Protein AF-A0A5K0Y838-F1 (afdb_monomer_lite)

Radius of gyration: 17.77 Å; chains: 1; bounding box: 39×16×48 Å

Sequence (78 aa):
MFDVTLKYKDAFSRFQKFDHHYNFAPSKDEWKKTTIIHNYLKIFYDVTNVFYALKNPTSNIFIMEFCEIKIKIDRMCS

Foldseek 3Di:
DLVVVLVCLVVLVVVVVVDVPRPPRDDPVVSVVSVLVVQLVVLVVVLVVVVVVDPDDDPVSVVVSVVSSVVSVVVSVD

Structure (mmCIF, N/CA/C/O backbone):
data_AF-A0A5K0Y838-F1
#
_entry.id   AF-A0A5K0Y838-F1
#
loop_
_atom_site.group_PDB
_atom_site.id
_atom_site.type_symbol
_atom_site.label_atom_id
_atom_site.label_alt_id
_atom_site.label_comp_id
_atom_site.label_asym_id
_atom_site.label_entity_id
_atom_site.label_seq_id
_atom_site.pdbx_PDB_ins_code
_atom_site.Cartn_x
_atom_site.Cartn_y
_atom_site.Cartn_z
_atom_site.occupancy
_atom_site.B_iso_or_equiv
_atom_site.auth_seq_id
_atom_site.auth_comp_id
_atom_site.auth_asym_id
_atom_site.auth_atom_id
_atom_site.pdbx_PDB_model_num
ATOM 1 N N . MET A 1 1 ? -7.567 -0.924 -7.462 1.00 80.19 1 MET A N 1
ATOM 2 C CA . MET A 1 1 ? -6.749 -0.311 -8.536 1.00 80.19 1 MET A CA 1
ATOM 3 C C . MET A 1 1 ? -5.264 -0.347 -8.180 1.00 80.19 1 MET A C 1
ATOM 5 O O . MET A 1 1 ? -4.538 -1.067 -8.847 1.00 80.19 1 MET A O 1
ATOM 9 N N . PHE A 1 2 ? -4.826 0.309 -7.097 1.00 89.38 2 PHE A N 1
ATOM 10 C CA . PHE A 1 2 ? -3.410 0.347 -6.691 1.00 89.38 2 PHE A CA 1
ATOM 11 C C . PHE A 1 2 ? -2.769 -1.020 -6.402 1.00 89.38 2 PHE A C 1
ATOM 13 O O . PHE A 1 2 ? -1.653 -1.247 -6.857 1.00 89.38 2 PHE A O 1
ATOM 20 N N . ASP A 1 3 ? -3.475 -1.952 -5.749 1.00 91.06 3 ASP A N 1
ATOM 21 C CA . ASP A 1 3 ? -2.994 -3.333 -5.558 1.00 91.06 3 ASP A CA 1
ATOM 22 C C . ASP A 1 3 ? -2.582 -4.002 -6.874 1.00 91.06 3 ASP A C 1
ATOM 24 O O . ASP A 1 3 ? -1.553 -4.667 -6.964 1.00 91.06 3 ASP A O 1
ATOM 28 N N . VAL A 1 4 ? -3.402 -3.830 -7.913 1.00 91.56 4 VAL A N 1
ATOM 29 C CA . VAL A 1 4 ? -3.154 -4.402 -9.238 1.00 91.56 4 VAL A CA 1
ATOM 30 C C . VAL A 1 4 ? -1.970 -3.688 -9.882 1.00 91.56 4 VAL A C 1
ATOM 32 O O . VAL A 1 4 ? -1.031 -4.342 -10.323 1.00 91.56 4 VAL A O 1
ATOM 35 N N . THR A 1 5 ? -1.958 -2.354 -9.867 1.00 91.50 5 THR A N 1
ATOM 36 C CA . THR A 1 5 ? -0.858 -1.553 -10.420 1.00 91.50 5 THR A CA 1
ATOM 37 C C . THR A 1 5 ? 0.494 -1.921 -9.801 1.00 91.50 5 THR A C 1
ATOM 39 O O . THR A 1 5 ? 1.464 -2.117 -10.528 1.00 91.50 5 THR A O 1
ATOM 42 N N . LEU A 1 6 ? 0.560 -2.081 -8.474 1.00 93.88 6 LEU A N 1
ATOM 43 C CA . LEU A 1 6 ? 1.786 -2.459 -7.767 1.00 93.88 6 LEU A CA 1
ATOM 44 C C . LEU A 1 6 ? 2.246 -3.882 -8.113 1.00 93.88 6 LEU A C 1
ATOM 46 O O . LEU A 1 6 ? 3.444 -4.092 -8.297 1.00 93.88 6 LEU A O 1
ATOM 50 N N . LYS A 1 7 ? 1.319 -4.838 -8.275 1.00 94.56 7 LYS A N 1
ATOM 51 C CA . LYS A 1 7 ? 1.637 -6.212 -8.715 1.00 94.56 7 LYS A CA 1
ATOM 52 C C . LYS A 1 7 ? 2.267 -6.256 -10.108 1.00 94.56 7 LYS A C 1
ATOM 54 O O . LYS A 1 7 ? 3.117 -7.102 -10.362 1.00 94.56 7 LYS A O 1
ATOM 59 N N . TYR A 1 8 ? 1.876 -5.347 -11.000 1.00 94.12 8 TYR A N 1
ATOM 60 C CA . TYR A 1 8 ? 2.380 -5.300 -12.375 1.00 94.12 8 TYR A CA 1
ATOM 61 C C . TYR A 1 8 ? 3.600 -4.395 -12.573 1.00 94.12 8 TYR A C 1
ATOM 63 O O . TYR A 1 8 ? 4.053 -4.250 -13.705 1.00 94.12 8 TYR A O 1
ATOM 71 N N . LYS A 1 9 ? 4.182 -3.818 -11.514 1.00 93.94 9 LYS A N 1
ATOM 72 C CA . LYS A 1 9 ? 5.341 -2.909 -11.600 1.00 93.94 9 LYS A CA 1
ATOM 73 C C . LYS A 1 9 ? 6.482 -3.427 -12.490 1.00 93.94 9 LYS A C 1
ATOM 75 O O . LYS A 1 9 ? 7.044 -2.676 -13.294 1.00 93.94 9 LYS A O 1
ATOM 80 N N . ASP A 1 10 ? 6.795 -4.715 -12.391 1.00 93.19 10 ASP A N 1
ATOM 81 C CA . ASP A 1 10 ? 7.844 -5.337 -13.204 1.00 93.19 10 ASP A CA 1
ATOM 82 C C . ASP A 1 10 ? 7.445 -5.465 -14.675 1.00 93.19 10 ASP A C 1
ATOM 84 O O . ASP A 1 10 ? 8.303 -5.358 -15.549 1.00 93.19 10 ASP A O 1
ATOM 88 N N . ALA A 1 11 ? 6.155 -5.646 -14.969 1.00 94.12 11 ALA A N 1
ATOM 89 C CA . ALA A 1 11 ? 5.654 -5.654 -16.337 1.00 94.12 11 ALA A CA 1
ATOM 90 C C . ALA A 1 11 ? 5.856 -4.279 -16.988 1.00 94.12 11 ALA A C 1
ATOM 92 O O . ALA A 1 11 ? 6.469 -4.224 -18.049 1.00 94.12 11 ALA A O 1
ATOM 93 N N . PHE A 1 12 ? 5.473 -3.178 -16.324 1.00 93.75 12 PHE A N 1
ATOM 94 C CA . PHE A 1 12 ? 5.745 -1.808 -16.804 1.00 93.75 12 PHE A CA 1
ATOM 95 C C . PHE A 1 12 ? 7.237 -1.604 -17.115 1.00 93.75 12 PHE A C 1
ATOM 97 O O . PHE A 1 12 ? 7.602 -1.112 -18.182 1.00 93.75 12 PHE A O 1
ATOM 104 N N . SER A 1 13 ? 8.103 -2.057 -16.204 1.00 90.88 13 SER A N 1
ATOM 105 C CA . SER A 1 13 ? 9.560 -1.940 -16.349 1.00 90.88 13 SER A CA 1
ATOM 106 C C . SER A 1 13 ? 10.116 -2.796 -17.492 1.00 90.88 13 SER A C 1
ATOM 108 O O . SER A 1 13 ? 11.075 -2.406 -18.153 1.00 90.88 13 SER A O 1
ATOM 110 N N . ARG A 1 14 ? 9.545 -3.984 -17.729 1.00 93.31 14 ARG A N 1
ATOM 111 C CA . ARG A 1 14 ? 9.922 -4.856 -18.850 1.00 93.31 14 ARG A CA 1
ATOM 112 C C . ARG A 1 14 ? 9.457 -4.272 -20.178 1.00 93.31 14 ARG A C 1
ATOM 114 O O . ARG A 1 14 ? 10.255 -4.228 -21.103 1.00 93.31 14 ARG A O 1
ATOM 121 N N . PHE A 1 15 ? 8.220 -3.785 -20.263 1.00 93.62 15 PHE A N 1
ATOM 122 C CA . PHE A 1 15 ? 7.679 -3.185 -21.485 1.00 93.62 15 PHE A CA 1
ATOM 123 C C . PHE A 1 15 ? 8.524 -2.003 -21.969 1.00 93.62 15 PHE A C 1
ATOM 125 O O . PHE A 1 15 ? 8.871 -1.963 -23.144 1.00 93.62 15 PHE A O 1
ATOM 132 N N . GLN A 1 16 ? 8.972 -1.131 -21.061 1.00 92.81 16 GLN A N 1
ATOM 133 C CA . GLN A 1 16 ? 9.872 -0.020 -21.397 1.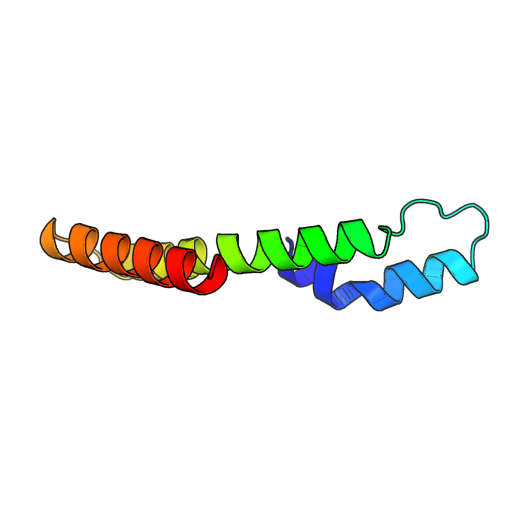00 92.81 16 GLN A CA 1
ATOM 134 C C . GLN A 1 16 ? 11.216 -0.464 -21.999 1.00 92.81 16 GLN A C 1
ATOM 136 O O . GLN A 1 16 ? 11.829 0.278 -22.758 1.00 92.81 16 GLN A O 1
ATOM 141 N N . LYS A 1 17 ? 11.694 -1.673 -21.675 1.00 90.75 17 LYS A N 1
ATOM 142 C CA . LYS A 1 17 ? 12.927 -2.226 -22.258 1.00 90.75 17 LYS A CA 1
ATOM 143 C C . LYS A 1 17 ? 12.717 -2.815 -23.652 1.00 90.75 17 LYS A C 1
ATOM 145 O O . LYS A 1 17 ? 13.677 -2.892 -24.407 1.00 90.75 17 LYS A O 1
ATOM 150 N N . PHE A 1 18 ? 11.509 -3.285 -23.958 1.00 94.00 18 PHE A N 1
ATOM 151 C CA . PHE A 1 18 ? 11.197 -3.941 -25.230 1.00 94.00 18 PHE A CA 1
ATOM 152 C C . PHE A 1 18 ? 10.673 -2.970 -26.289 1.00 94.00 18 PHE A C 1
ATOM 154 O O . PHE A 1 18 ? 10.946 -3.168 -27.469 1.00 94.00 18 PHE A O 1
ATOM 161 N N . ASP A 1 19 ? 9.941 -1.933 -25.883 1.00 94.19 19 ASP A N 1
ATOM 162 C CA . ASP A 1 19 ? 9.406 -0.913 -26.779 1.00 94.19 19 ASP A CA 1
ATOM 163 C C . ASP A 1 19 ? 9.959 0.463 -26.403 1.00 94.19 19 ASP A C 1
ATOM 165 O O . ASP A 1 19 ? 9.595 1.044 -25.382 1.00 94.19 19 ASP A O 1
ATOM 169 N N . HIS A 1 20 ? 10.830 1.004 -27.256 1.00 87.38 20 HIS A N 1
ATOM 170 C CA . HIS A 1 20 ? 11.443 2.317 -27.052 1.00 87.38 20 HIS A CA 1
ATOM 171 C C . HIS A 1 20 ? 10.437 3.480 -27.133 1.00 87.38 20 HIS A C 1
ATOM 173 O O . HIS A 1 20 ? 10.757 4.585 -26.700 1.00 87.38 20 HIS A O 1
ATOM 179 N N . HIS A 1 21 ? 9.231 3.258 -27.667 1.00 94.25 21 HIS A N 1
ATOM 180 C CA . HIS A 1 21 ? 8.160 4.258 -27.678 1.00 94.25 21 HIS A CA 1
ATOM 181 C C . HIS A 1 21 ? 7.294 4.203 -26.410 1.00 94.25 21 HIS A C 1
ATOM 183 O O . HIS A 1 21 ? 6.465 5.090 -26.184 1.00 94.25 21 HIS A O 1
ATOM 189 N N . TYR A 1 22 ? 7.479 3.189 -25.560 1.00 93.81 22 TYR A N 1
ATOM 190 C CA . TYR A 1 22 ? 6.717 3.030 -24.332 1.00 93.81 22 TYR A CA 1
ATOM 191 C C . TYR A 1 22 ? 7.238 3.944 -23.214 1.00 93.81 22 TYR A C 1
ATOM 193 O O . TYR A 1 22 ? 8.196 3.631 -22.509 1.00 93.81 22 TYR A O 1
ATOM 201 N N . ASN A 1 23 ? 6.532 5.056 -22.998 1.00 89.31 23 ASN A N 1
ATOM 202 C CA . ASN A 1 23 ? 6.885 6.080 -22.006 1.00 89.31 23 ASN A CA 1
ATOM 203 C C . ASN A 1 23 ? 5.899 6.162 -20.826 1.00 89.31 23 ASN A C 1
ATOM 205 O O . ASN A 1 23 ? 5.845 7.169 -20.127 1.00 89.31 23 ASN A O 1
ATOM 209 N N . PHE A 1 24 ? 5.106 5.109 -20.600 1.00 89.31 24 PHE A N 1
ATOM 210 C CA . PHE A 1 24 ? 4.078 5.076 -19.549 1.00 89.31 24 PHE A CA 1
ATOM 211 C C . PHE A 1 24 ? 4.530 4.385 -18.256 1.00 89.31 24 PHE A C 1
ATOM 213 O O . PHE A 1 24 ? 3.747 4.286 -17.312 1.00 89.31 24 PHE A O 1
ATOM 220 N N . ALA A 1 25 ? 5.765 3.875 -18.198 1.00 91.75 25 ALA A N 1
ATOM 221 C CA . ALA A 1 25 ? 6.306 3.307 -16.969 1.00 91.75 25 ALA A CA 1
ATOM 222 C C . ALA A 1 25 ? 6.486 4.417 -15.917 1.00 91.75 25 ALA A C 1
ATOM 224 O O . ALA A 1 25 ? 7.226 5.368 -16.175 1.00 91.75 25 ALA A O 1
ATOM 225 N N . PRO A 1 26 ? 5.877 4.296 -14.723 1.00 93.38 26 PRO A N 1
ATOM 226 C CA . PRO A 1 26 ? 6.131 5.239 -13.646 1.00 93.38 26 PRO A CA 1
ATOM 227 C C . PRO A 1 26 ? 7.605 5.220 -13.233 1.00 93.38 26 PRO A C 1
ATOM 229 O O . PRO A 1 26 ? 8.254 4.168 -13.190 1.00 93.38 26 PRO A O 1
ATOM 232 N N . SER A 1 27 ? 8.120 6.386 -12.870 1.00 93.75 27 SER A N 1
ATOM 233 C CA . SER A 1 27 ? 9.448 6.556 -12.290 1.00 93.75 27 SER A CA 1
ATOM 234 C C . SER A 1 27 ? 9.571 5.866 -10.928 1.00 93.75 27 SER A C 1
ATOM 236 O O . SER A 1 27 ? 8.589 5.524 -10.262 1.00 93.75 27 SER A O 1
ATOM 238 N N . LYS A 1 28 ? 10.810 5.685 -10.456 1.00 93.31 28 LYS A N 1
ATOM 239 C CA . LYS A 1 28 ? 11.082 5.120 -9.124 1.00 93.31 28 LYS A CA 1
ATOM 240 C C . LYS A 1 28 ? 10.373 5.904 -8.011 1.00 93.31 28 LYS A C 1
ATOM 242 O O . LYS A 1 28 ? 9.845 5.292 -7.080 1.00 93.31 28 LYS A O 1
ATOM 247 N N . ASP A 1 29 ? 10.333 7.229 -8.129 1.00 95.88 29 ASP A N 1
ATOM 248 C CA . ASP A 1 29 ? 9.683 8.103 -7.153 1.00 95.88 29 ASP A CA 1
ATOM 249 C C . ASP A 1 29 ? 8.158 8.030 -7.237 1.00 95.88 29 ASP A C 1
ATOM 251 O O . ASP A 1 29 ? 7.493 8.004 -6.202 1.00 95.88 29 ASP A O 1
ATOM 255 N N . GLU A 1 30 ? 7.586 7.925 -8.437 1.00 94.88 30 GLU A N 1
ATOM 256 C CA . GLU A 1 30 ? 6.146 7.699 -8.605 1.00 94.88 30 GLU A CA 1
ATOM 257 C C . GLU A 1 30 ? 5.721 6.340 -8.055 1.00 94.88 30 GLU A C 1
ATOM 259 O O . GLU A 1 30 ? 4.697 6.253 -7.379 1.00 94.88 30 GLU A O 1
ATOM 264 N N . TRP A 1 31 ? 6.528 5.291 -8.240 1.00 95.31 31 TRP A N 1
ATOM 265 C CA . TRP A 1 31 ? 6.290 4.001 -7.594 1.00 95.31 31 TRP A CA 1
ATOM 266 C C . TRP A 1 31 ? 6.324 4.109 -6.073 1.00 95.31 31 TRP A C 1
ATOM 268 O O . TRP A 1 31 ? 5.440 3.573 -5.409 1.00 95.31 31 TRP A O 1
ATOM 278 N N . LYS A 1 32 ? 7.306 4.829 -5.516 1.00 95.12 32 LYS A N 1
ATOM 279 C CA . LYS A 1 32 ? 7.390 5.070 -4.071 1.00 95.12 32 LYS A CA 1
ATOM 280 C C . LYS A 1 32 ? 6.144 5.802 -3.564 1.00 95.12 32 LYS A C 1
ATOM 282 O O . LYS A 1 32 ? 5.521 5.342 -2.611 1.00 95.12 32 LYS A O 1
ATOM 287 N N . LYS A 1 33 ? 5.744 6.898 -4.219 1.00 94.19 33 LYS A N 1
ATOM 288 C CA . LYS A 1 33 ? 4.522 7.652 -3.888 1.00 94.19 33 LYS A CA 1
ATOM 289 C C . LYS A 1 33 ? 3.272 6.777 -3.991 1.00 94.19 33 LYS A C 1
ATOM 291 O O . LYS A 1 33 ? 2.440 6.806 -3.093 1.00 94.19 33 LYS A O 1
ATOM 296 N N . THR A 1 34 ? 3.174 5.956 -5.034 1.00 94.38 34 THR A N 1
ATOM 297 C CA . THR A 1 34 ? 2.060 5.020 -5.242 1.00 94.38 34 THR A CA 1
ATOM 298 C C . THR A 1 34 ? 1.962 4.009 -4.103 1.00 94.38 34 THR A C 1
ATOM 300 O O . THR A 1 34 ? 0.874 3.801 -3.577 1.00 94.38 34 THR A O 1
ATOM 303 N N . THR A 1 35 ? 3.081 3.417 -3.673 1.00 94.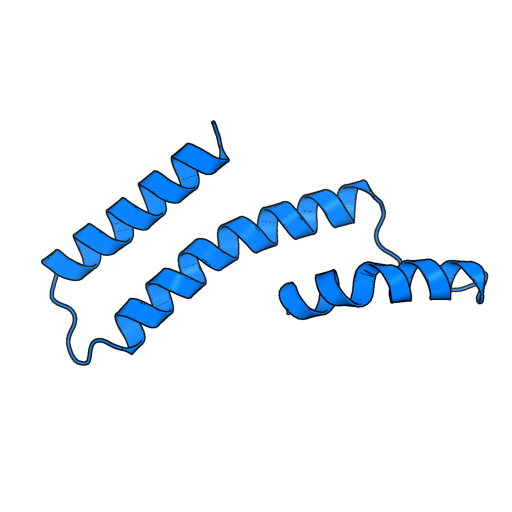25 35 THR A N 1
ATOM 304 C CA . THR A 1 35 ? 3.106 2.512 -2.513 1.00 94.25 35 THR A CA 1
ATOM 305 C C . THR A 1 35 ? 2.674 3.225 -1.232 1.00 94.25 35 THR A C 1
ATOM 307 O O . THR A 1 35 ? 1.892 2.671 -0.466 1.00 94.25 35 THR A O 1
ATOM 310 N N . ILE A 1 36 ? 3.138 4.457 -1.009 1.00 93.19 36 ILE A N 1
ATOM 311 C CA . ILE A 1 36 ? 2.756 5.253 0.164 1.00 93.19 36 ILE A CA 1
ATOM 312 C C . ILE A 1 36 ? 1.242 5.510 0.166 1.00 93.19 36 ILE A C 1
ATOM 314 O O . ILE A 1 36 ? 0.562 5.161 1.128 1.00 93.19 36 ILE A O 1
ATOM 318 N N . ILE A 1 37 ? 0.700 6.048 -0.931 1.00 93.25 37 ILE A N 1
ATOM 319 C CA . ILE A 1 37 ? -0.738 6.328 -1.078 1.00 93.25 37 ILE A CA 1
ATOM 320 C C . ILE A 1 37 ? -1.557 5.047 -0.906 1.00 93.25 37 ILE A C 1
ATOM 322 O O . ILE A 1 37 ? -2.558 5.048 -0.194 1.00 93.25 37 ILE A O 1
ATOM 326 N N . HIS A 1 38 ? -1.118 3.945 -1.516 1.00 94.69 38 HIS A N 1
ATOM 327 C CA . HIS A 1 38 ? -1.765 2.647 -1.378 1.00 94.69 38 HIS A CA 1
ATOM 328 C C . HIS A 1 38 ? -1.872 2.204 0.086 1.00 94.69 38 HIS A C 1
ATOM 330 O O . HIS A 1 38 ? -2.951 1.809 0.523 1.00 94.69 38 HIS A O 1
ATOM 336 N N . ASN A 1 39 ? -0.785 2.315 0.851 1.00 92.75 39 ASN A N 1
ATOM 337 C CA . ASN A 1 39 ? -0.763 1.912 2.255 1.00 92.75 39 ASN A CA 1
ATOM 338 C C . ASN A 1 39 ? -1.714 2.760 3.111 1.00 92.75 39 ASN A C 1
ATOM 340 O O . ASN A 1 39 ? -2.436 2.203 3.938 1.00 92.75 39 ASN A O 1
ATOM 344 N N . TYR A 1 40 ? -1.779 4.075 2.876 1.00 92.06 40 TYR A N 1
ATOM 345 C CA . TYR A 1 40 ? -2.752 4.935 3.555 1.00 92.06 40 TYR A CA 1
ATOM 346 C C . TYR A 1 40 ? -4.189 4.559 3.195 1.00 92.06 40 TYR A C 1
ATOM 348 O O . TYR A 1 40 ? -5.013 4.367 4.084 1.00 92.06 40 TYR A O 1
ATOM 356 N N . LEU A 1 41 ? -4.493 4.396 1.904 1.00 93.25 41 LEU A N 1
ATOM 357 C CA . LEU A 1 41 ? -5.836 4.022 1.450 1.00 93.25 41 LEU A CA 1
ATOM 358 C C . LEU A 1 41 ? -6.270 2.654 1.982 1.00 93.25 41 LEU A C 1
ATOM 360 O O . LEU A 1 41 ? -7.451 2.460 2.267 1.00 93.25 41 LEU A O 1
ATOM 364 N N . LYS A 1 42 ? -5.327 1.724 2.165 1.00 93.25 42 LYS A N 1
ATOM 365 C CA . LYS A 1 42 ? -5.610 0.410 2.738 1.00 93.25 42 LYS A CA 1
ATOM 366 C C . LYS A 1 42 ? -6.157 0.501 4.166 1.00 93.25 42 LYS A C 1
ATOM 368 O O . LYS A 1 42 ? -7.080 -0.240 4.484 1.00 93.25 42 LYS A O 1
ATOM 373 N N . ILE A 1 43 ? -5.673 1.437 4.988 1.00 92.94 43 ILE A N 1
ATOM 374 C CA . ILE A 1 43 ? -6.205 1.660 6.346 1.00 92.94 43 ILE A CA 1
ATOM 375 C C . ILE A 1 43 ? -7.703 1.977 6.289 1.00 92.94 43 ILE A C 1
ATOM 377 O O . ILE A 1 43 ? -8.499 1.352 6.988 1.00 92.94 43 ILE A O 1
ATOM 381 N N . PHE A 1 44 ? -8.088 2.926 5.434 1.00 91.62 44 PHE A N 1
ATOM 382 C CA . PHE A 1 44 ? -9.487 3.320 5.280 1.00 91.62 44 PHE A CA 1
ATOM 383 C C . PHE A 1 44 ? -10.335 2.197 4.688 1.00 91.62 44 PHE A C 1
ATOM 385 O O . PHE A 1 44 ? -11.464 1.993 5.127 1.00 91.62 44 PHE A O 1
ATOM 392 N N . TYR A 1 45 ? -9.800 1.461 3.712 1.00 93.25 45 TYR A N 1
ATOM 393 C CA . TYR A 1 45 ? -10.484 0.319 3.114 1.00 93.25 45 TYR A CA 1
ATOM 394 C C . TYR A 1 45 ? -10.794 -0.763 4.153 1.00 93.25 45 TYR A C 1
ATOM 396 O O . TYR A 1 45 ? -11.934 -1.217 4.240 1.00 93.25 45 TYR A O 1
ATOM 404 N N . ASP A 1 46 ? -9.807 -1.128 4.974 1.00 91.50 46 ASP A N 1
ATOM 405 C CA . ASP A 1 46 ? -9.963 -2.153 6.004 1.00 91.50 46 ASP A CA 1
ATOM 406 C C . ASP A 1 46 ? -11.045 -1.738 7.027 1.00 91.50 46 ASP A C 1
ATOM 408 O O . ASP A 1 46 ? -11.935 -2.531 7.325 1.00 91.50 46 ASP A O 1
ATOM 412 N N . VAL A 1 47 ? -11.055 -0.477 7.472 1.00 90.38 47 VAL A N 1
ATOM 413 C CA . VAL A 1 47 ? -12.078 0.054 8.399 1.00 90.38 47 VAL A CA 1
ATOM 414 C C . VAL A 1 47 ? -13.462 0.153 7.755 1.00 90.38 47 VAL A C 1
ATOM 416 O O . VAL A 1 47 ? -14.477 -0.194 8.356 1.00 90.38 47 VAL A O 1
ATOM 419 N N . THR A 1 48 ? -13.529 0.570 6.492 1.00 89.38 48 THR A N 1
ATOM 420 C CA . THR A 1 48 ? -14.801 0.632 5.763 1.00 89.38 48 THR A CA 1
ATOM 421 C C . THR A 1 48 ? -15.429 -0.760 5.642 1.00 89.38 48 THR A C 1
ATOM 423 O O . THR A 1 48 ? -16.643 -0.901 5.781 1.00 89.38 48 THR A O 1
ATOM 426 N N . ASN A 1 49 ? -14.620 -1.806 5.452 1.00 90.19 49 ASN A N 1
ATOM 427 C CA . ASN A 1 49 ? -15.112 -3.184 5.447 1.00 90.19 49 ASN A CA 1
ATOM 428 C C . ASN A 1 49 ? -15.667 -3.621 6.809 1.00 90.19 49 ASN A C 1
ATOM 430 O O . ASN A 1 49 ? -16.656 -4.354 6.837 1.00 90.19 49 ASN A O 1
ATOM 434 N N . VAL A 1 50 ? -15.086 -3.157 7.923 1.00 88.38 50 VAL A N 1
ATOM 435 C CA . VAL A 1 50 ? -15.652 -3.391 9.263 1.00 88.38 50 VAL A CA 1
ATOM 436 C C . VAL A 1 50 ? -17.046 -2.774 9.354 1.00 88.38 50 VAL A C 1
ATOM 438 O O . VAL A 1 50 ? -17.991 -3.457 9.744 1.00 88.38 50 VAL A O 1
ATOM 441 N N . PHE A 1 51 ? -17.216 -1.526 8.909 1.00 85.31 51 PHE A N 1
ATOM 442 C CA . PHE A 1 51 ? -18.535 -0.890 8.889 1.00 85.31 51 PHE A CA 1
ATOM 443 C C . PHE A 1 51 ? -19.536 -1.607 7.985 1.00 85.31 51 PHE A C 1
ATOM 445 O O . PHE A 1 51 ? -20.675 -1.796 8.397 1.00 85.31 51 PHE A O 1
ATOM 452 N N . TYR A 1 52 ? -19.131 -2.057 6.795 1.00 85.88 52 TYR A N 1
ATOM 453 C CA . TYR A 1 52 ? -20.014 -2.828 5.911 1.00 85.88 52 TYR A CA 1
ATOM 454 C C . TYR A 1 52 ? -20.441 -4.174 6.508 1.00 85.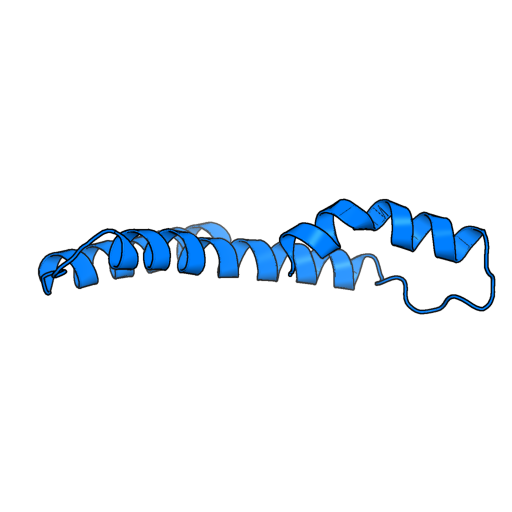88 52 TYR A C 1
ATOM 456 O O . TYR A 1 52 ? -21.544 -4.643 6.228 1.00 85.88 52 TYR A O 1
ATOM 464 N N . ALA A 1 53 ? -19.596 -4.801 7.331 1.00 87.00 53 ALA A N 1
ATOM 465 C CA . ALA A 1 53 ? -19.948 -6.032 8.035 1.00 87.00 53 ALA A CA 1
ATOM 466 C C . ALA A 1 53 ? -20.963 -5.795 9.171 1.00 87.00 53 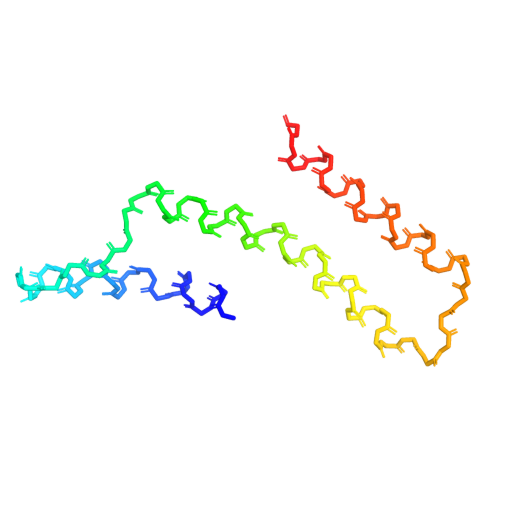ALA A C 1
ATOM 468 O O . ALA A 1 53 ? -21.694 -6.709 9.563 1.00 87.00 53 ALA A O 1
ATOM 469 N N . LEU A 1 54 ? -21.040 -4.570 9.696 1.00 87.19 54 LEU A N 1
ATOM 470 C CA . LEU A 1 54 ? -21.959 -4.190 10.760 1.00 87.19 54 LEU A CA 1
ATOM 471 C C . LEU A 1 54 ? -23.294 -3.739 10.160 1.00 87.19 54 LEU A C 1
ATOM 473 O O . LEU A 1 54 ? -23.390 -2.705 9.514 1.00 87.19 54 LEU A O 1
ATOM 477 N N . LYS A 1 55 ? -24.371 -4.489 10.420 1.00 77.12 55 LYS A N 1
ATOM 478 C CA . LYS A 1 55 ? -25.715 -4.123 9.930 1.00 77.12 55 LYS A CA 1
ATOM 479 C C . LYS A 1 55 ? -26.224 -2.785 10.479 1.00 77.12 55 LYS A C 1
ATOM 481 O O . LYS A 1 55 ? -26.990 -2.127 9.792 1.00 77.12 55 LYS A O 1
ATOM 486 N N . ASN A 1 56 ? -25.832 -2.422 11.705 1.00 80.75 56 ASN A N 1
ATOM 487 C CA . ASN A 1 56 ? -26.216 -1.184 12.393 1.00 80.75 56 ASN A CA 1
ATOM 488 C C . ASN A 1 56 ? -25.087 -0.742 13.346 1.00 80.75 56 ASN A C 1
ATOM 490 O O . ASN A 1 56 ? -25.164 -1.007 14.550 1.00 80.75 56 ASN A O 1
ATOM 494 N N . PRO A 1 57 ? -24.001 -0.143 12.834 1.00 80.19 57 PRO A N 1
ATOM 495 C CA . PRO A 1 57 ? -22.919 0.342 13.680 1.00 80.19 57 PRO A CA 1
ATOM 496 C C . PRO A 1 57 ? -23.436 1.429 14.634 1.00 80.19 57 PRO A C 1
ATOM 498 O O . PRO A 1 57 ? -24.117 2.369 14.226 1.00 80.19 57 PRO A O 1
ATOM 501 N N . THR A 1 58 ? -23.128 1.295 15.924 1.00 88.25 58 THR A N 1
ATOM 502 C CA . THR A 1 58 ? -23.442 2.313 16.935 1.00 88.25 58 THR A CA 1
ATOM 503 C C . THR A 1 58 ? -22.357 3.388 16.955 1.00 88.25 58 THR A C 1
ATOM 505 O O . THR A 1 58 ? -21.226 3.146 16.528 1.00 88.25 58 THR A O 1
ATOM 508 N N . SER A 1 59 ? -22.661 4.573 17.498 1.00 88.44 59 SER A N 1
ATOM 509 C CA . SER A 1 59 ? -21.691 5.676 17.602 1.00 88.44 59 SER A CA 1
ATOM 510 C C . SER A 1 59 ? -20.382 5.266 18.286 1.00 88.44 59 SER A C 1
ATOM 512 O O . SER A 1 59 ? -19.315 5.711 17.875 1.00 88.44 59 SER A O 1
ATOM 514 N N . ASN A 1 60 ? -20.439 4.371 19.278 1.00 86.81 60 ASN A N 1
ATOM 515 C CA . ASN A 1 60 ? -19.245 3.864 19.958 1.00 86.81 60 ASN A CA 1
ATOM 516 C C . ASN A 1 60 ? -18.318 3.098 19.004 1.00 86.81 60 ASN A C 1
ATOM 518 O O . ASN A 1 60 ? -17.104 3.268 19.078 1.00 86.81 60 ASN A O 1
ATOM 522 N N . ILE A 1 61 ? -18.878 2.303 18.084 1.00 87.00 61 ILE A N 1
ATOM 523 C CA . ILE A 1 61 ? -18.086 1.566 17.094 1.00 87.00 61 ILE A CA 1
ATOM 524 C C . ILE A 1 61 ? -17.444 2.540 16.105 1.00 87.00 61 ILE A C 1
ATOM 526 O O . ILE A 1 61 ? -16.248 2.449 15.856 1.00 87.00 61 ILE A O 1
ATOM 530 N N . PHE A 1 62 ? -18.193 3.533 15.612 1.00 86.31 62 PHE A N 1
ATOM 531 C CA . PHE A 1 62 ? -17.619 4.574 14.753 1.00 86.31 62 PHE A CA 1
ATOM 532 C C . PHE A 1 62 ? -16.439 5.286 15.413 1.00 86.31 62 PHE A C 1
ATOM 534 O O . PHE A 1 62 ? -15.393 5.437 14.788 1.00 86.31 62 PHE A O 1
ATOM 541 N N . ILE A 1 63 ? -16.586 5.696 16.676 1.00 89.19 63 ILE A N 1
ATOM 542 C CA . ILE A 1 63 ? -15.519 6.377 17.417 1.00 89.19 63 ILE A CA 1
ATOM 543 C C . ILE A 1 63 ? -14.285 5.475 17.551 1.00 89.19 63 ILE A C 1
ATOM 545 O O . ILE A 1 63 ? -13.169 5.945 17.333 1.00 89.19 63 ILE A O 1
ATOM 549 N N . MET A 1 64 ? -14.466 4.192 17.877 1.00 90.94 64 MET A N 1
ATOM 550 C CA . MET A 1 64 ? -13.358 3.239 17.994 1.00 90.94 64 MET A CA 1
ATOM 551 C C . MET A 1 64 ? -12.592 3.073 16.679 1.00 90.94 64 MET A C 1
ATOM 553 O O . MET A 1 64 ? -11.372 3.229 16.656 1.00 90.94 64 MET A O 1
ATOM 557 N N . GLU A 1 65 ? -13.307 2.827 15.586 1.00 90.62 65 GLU A N 1
ATOM 558 C CA . GLU A 1 65 ? -12.717 2.642 14.260 1.00 90.62 65 GLU A CA 1
ATOM 559 C C . GLU A 1 65 ? -11.993 3.911 13.773 1.00 90.62 65 GLU A C 1
ATOM 561 O O . GLU A 1 65 ? -10.886 3.846 13.240 1.00 90.62 65 GLU A O 1
ATOM 566 N N . PHE A 1 66 ? -12.556 5.101 14.019 1.00 90.19 66 PHE A N 1
ATOM 567 C CA . PHE A 1 66 ? -11.886 6.371 13.705 1.00 90.19 66 PHE A CA 1
ATOM 568 C C . PHE A 1 66 ? -10.602 6.578 14.516 1.00 90.19 66 PHE A C 1
ATOM 570 O O . PHE A 1 66 ? -9.589 7.028 13.969 1.00 90.19 66 PHE A O 1
ATOM 577 N N . CYS A 1 67 ? -10.616 6.240 15.807 1.00 92.75 67 CYS A N 1
ATOM 578 C CA . CYS A 1 67 ? -9.412 6.255 16.634 1.00 92.75 67 CYS A CA 1
ATOM 579 C C . CYS A 1 67 ? -8.351 5.294 16.084 1.00 92.75 67 CYS A C 1
ATOM 581 O O . CYS A 1 67 ? -7.170 5.642 16.043 1.00 92.75 67 CYS A O 1
ATOM 583 N N . GLU A 1 68 ? -8.756 4.118 15.602 1.00 91.50 68 GLU A N 1
ATOM 584 C CA . GLU A 1 68 ? -7.846 3.157 14.984 1.00 91.50 68 GLU A CA 1
ATOM 585 C C . GLU A 1 68 ? -7.223 3.692 13.687 1.00 91.50 68 GLU A C 1
ATOM 587 O O . GLU A 1 68 ? -6.006 3.576 13.510 1.00 91.50 68 GLU A O 1
ATOM 592 N N . ILE A 1 69 ? -8.007 4.349 12.819 1.00 92.81 69 ILE A N 1
ATOM 593 C CA . ILE A 1 69 ? -7.481 5.054 11.635 1.00 92.81 69 ILE A CA 1
ATOM 594 C C . ILE A 1 69 ? -6.409 6.054 12.063 1.00 92.81 69 ILE A C 1
ATOM 596 O O . ILE A 1 69 ? -5.299 6.034 11.528 1.00 92.81 69 ILE A O 1
ATOM 600 N N . LYS A 1 70 ? -6.724 6.911 13.042 1.00 93.06 70 LYS A N 1
ATOM 601 C CA . LYS A 1 70 ? -5.803 7.945 13.518 1.00 93.06 70 LYS A CA 1
ATOM 602 C C . LYS A 1 70 ? -4.492 7.343 14.022 1.00 93.06 70 LYS A C 1
ATOM 604 O O . LYS A 1 70 ? -3.429 7.766 13.582 1.00 93.06 70 LYS A O 1
ATOM 609 N N . ILE A 1 71 ? -4.557 6.316 14.871 1.00 93.06 71 ILE A N 1
ATOM 610 C CA . ILE A 1 71 ? -3.367 5.637 15.403 1.00 93.06 71 ILE A CA 1
ATOM 611 C C . ILE A 1 71 ? -2.527 5.025 14.275 1.00 93.06 71 ILE A C 1
ATOM 613 O O . ILE A 1 71 ? -1.300 5.143 14.285 1.00 93.06 71 ILE A O 1
ATOM 617 N N . LYS A 1 72 ? -3.161 4.360 13.301 1.00 91.56 72 LYS A N 1
ATOM 618 C CA . LYS A 1 72 ? -2.451 3.742 12.170 1.00 91.56 72 LYS A CA 1
ATOM 619 C C . LYS A 1 72 ? -1.762 4.789 11.293 1.00 91.56 72 LYS A C 1
ATOM 621 O O . LYS A 1 72 ? -0.619 4.573 10.903 1.00 91.56 72 LYS A O 1
ATOM 626 N N . ILE A 1 73 ? -2.421 5.917 11.025 1.00 90.69 73 ILE A N 1
ATOM 627 C CA . ILE A 1 73 ? -1.837 7.032 10.269 1.00 90.69 73 ILE A CA 1
ATOM 628 C C . ILE A 1 73 ? -0.666 7.651 11.036 1.00 90.69 73 ILE A C 1
ATOM 630 O O . ILE A 1 73 ? 0.412 7.790 10.464 1.00 90.69 73 ILE A O 1
ATOM 634 N N . ASP A 1 74 ? -0.843 7.958 12.325 1.00 91.62 74 ASP A N 1
ATOM 635 C CA . ASP A 1 74 ? 0.194 8.582 13.156 1.00 91.62 74 ASP A CA 1
ATOM 636 C C . ASP A 1 74 ? 1.465 7.705 13.200 1.00 91.62 74 ASP A C 1
ATOM 638 O O . ASP A 1 74 ? 2.576 8.209 13.043 1.00 91.62 74 ASP A O 1
ATOM 642 N N . ARG A 1 75 ? 1.312 6.374 13.296 1.00 89.44 75 ARG A N 1
ATOM 643 C CA . ARG A 1 75 ? 2.434 5.417 13.229 1.00 89.4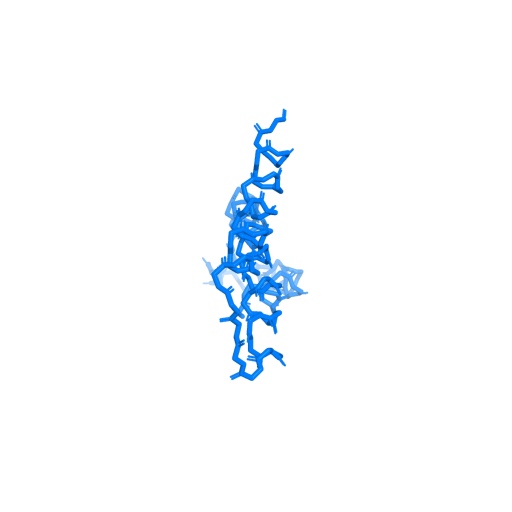4 75 ARG A CA 1
ATOM 644 C C . ARG A 1 75 ? 3.134 5.364 11.874 1.00 89.44 75 ARG A C 1
ATOM 646 O O . ARG A 1 75 ? 4.323 5.088 11.840 1.00 89.44 75 ARG A O 1
ATOM 653 N N . MET A 1 76 ? 2.417 5.566 10.770 1.00 82.44 76 MET A N 1
ATOM 654 C CA . MET A 1 76 ? 3.020 5.577 9.429 1.00 82.44 76 MET A CA 1
ATOM 655 C C . MET A 1 76 ? 3.740 6.892 9.110 1.00 82.44 76 MET A C 1
ATOM 657 O O . MET A 1 76 ? 4.600 6.912 8.234 1.00 82.44 76 MET A O 1
ATOM 661 N N . CYS A 1 77 ? 3.365 7.981 9.784 1.00 75.06 77 CYS A N 1
ATOM 662 C CA . CYS A 1 77 ? 3.991 9.297 9.651 1.00 75.06 77 CYS A CA 1
ATOM 663 C C . CYS A 1 77 ? 5.178 9.521 10.607 1.00 75.06 77 CYS A C 1
ATOM 665 O O . CYS A 1 77 ? 5.859 10.537 10.465 1.00 75.06 77 CYS A O 1
ATOM 667 N N . SER A 1 78 ? 5.380 8.625 11.581 1.00 66.56 78 SER A N 1
ATOM 668 C CA . SER A 1 78 ? 6.486 8.644 12.556 1.00 66.56 78 SER A CA 1
ATOM 669 C C . SER A 1 78 ? 7.727 7.950 12.002 1.00 66.56 78 SER A C 1
ATOM 671 O O . SER A 1 78 ? 8.840 8.445 12.279 1.00 66.56 78 SER A O 1
#

Organism: NCBI:txid210225

pLDDT: mean 90.42, std 4.98, range [66.56, 95.88]

Secondary structure (DSSP, 8-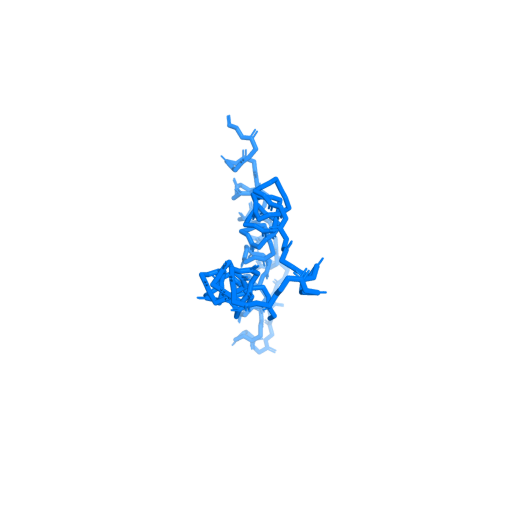state):
-HHHHHHTHHHHHHHHHH-TT---SPPHHHHHHHHHHHHHHHHHHHHHHHHHH-SS--HHHHHHHHHHHHHHHHHHH-